Protein AF-A0A7C6AZ58-F1 (afdb_monomer)

Solvent-accessible surface area (backbone atoms only — not comparable to full-atom values): 3441 Å² total; per-residu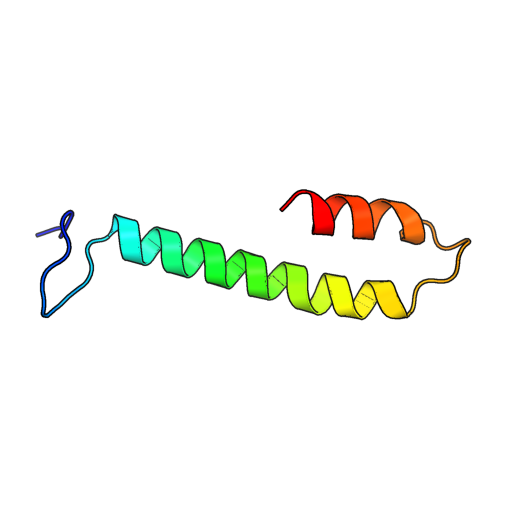e (Å²): 131,90,49,72,64,70,51,98,90,44,77,7,51,65,59,53,52,52,51,52,52,51,51,51,49,50,66,50,46,52,59,51,56,59,56,56,77,76,51,50,91,83,41,86,54,51,62,55,51,58,51,58,61,70,74,107

Structure (mmCIF, N/CA/C/O backbone):
data_AF-A0A7C6AZ58-F1
#
_entry.id   AF-A0A7C6AZ58-F1
#
loop_
_atom_site.group_PDB
_atom_site.id
_atom_site.type_symbol
_atom_site.label_atom_id
_atom_site.label_alt_id
_atom_site.label_comp_id
_atom_site.label_asym_id
_atom_site.label_entity_id
_atom_site.label_seq_id
_atom_site.pdbx_PDB_ins_code
_atom_site.Cartn_x
_atom_site.Cartn_y
_atom_site.Cartn_z
_atom_site.occupancy
_atom_site.B_iso_or_equiv
_atom_site.auth_seq_id
_atom_site.auth_comp_id
_atom_site.auth_asym_id
_atom_site.auth_atom_id
_atom_site.pdbx_PDB_model_num
ATOM 1 N N . MET A 1 1 ? -22.653 8.417 20.637 1.00 61.66 1 MET A N 1
ATOM 2 C CA . MET A 1 1 ? -21.473 8.363 21.531 1.00 61.66 1 MET A CA 1
ATOM 3 C C . MET A 1 1 ? -20.351 7.651 20.786 1.00 61.66 1 MET A C 1
ATOM 5 O O . MET A 1 1 ? -20.565 6.529 20.344 1.00 61.66 1 MET A O 1
ATOM 9 N N . ILE A 1 2 ? -19.211 8.308 20.569 1.00 74.00 2 ILE A N 1
ATOM 10 C CA . ILE A 1 2 ? -18.068 7.723 19.850 1.00 74.00 2 ILE A CA 1
ATOM 11 C C . ILE A 1 2 ? -17.457 6.589 20.692 1.00 74.00 2 ILE A C 1
ATOM 13 O O . ILE A 1 2 ? -17.176 6.772 21.875 1.00 74.00 2 ILE A O 1
ATOM 17 N N . ALA A 1 3 ? -17.272 5.405 20.102 1.00 82.81 3 ALA A N 1
ATOM 18 C CA . ALA A 1 3 ? -16.660 4.265 20.780 1.00 82.81 3 ALA A CA 1
ATOM 19 C C . ALA A 1 3 ? -15.138 4.285 20.584 1.00 82.81 3 ALA A C 1
ATOM 21 O O . ALA A 1 3 ? -14.663 4.068 19.477 1.00 82.81 3 ALA A O 1
ATOM 22 N N . ILE A 1 4 ? -14.371 4.523 21.650 1.00 89.19 4 ILE A N 1
ATOM 23 C CA . ILE A 1 4 ? -12.897 4.526 21.587 1.00 89.19 4 ILE A CA 1
ATOM 24 C C . ILE A 1 4 ? -12.310 3.139 21.884 1.00 89.19 4 ILE A C 1
ATOM 26 O O . ILE A 1 4 ? -11.360 2.719 21.231 1.00 89.19 4 ILE A O 1
ATOM 30 N N . LYS A 1 5 ? -12.895 2.400 22.837 1.00 90.00 5 LYS A N 1
ATOM 31 C CA . LYS A 1 5 ? -12.440 1.061 23.244 1.00 90.00 5 LYS A CA 1
ATOM 32 C C . LYS A 1 5 ? -13.263 -0.038 22.566 1.00 90.00 5 LYS A C 1
ATOM 34 O O . LYS A 1 5 ? -14.480 0.103 22.429 1.00 90.00 5 LYS A O 1
ATOM 39 N N . ASN A 1 6 ? -12.600 -1.138 22.211 1.00 90.94 6 ASN A N 1
ATOM 40 C CA . ASN A 1 6 ? -13.242 -2.354 21.710 1.00 90.94 6 ASN A CA 1
ATOM 41 C C . ASN A 1 6 ? -14.167 -2.977 22.767 1.00 90.94 6 ASN A C 1
ATOM 43 O O . ASN A 1 6 ? -13.894 -2.914 23.970 1.00 90.94 6 ASN A O 1
ATOM 47 N N . ARG A 1 7 ? -15.251 -3.592 22.299 1.00 90.50 7 ARG A N 1
ATOM 48 C CA . ARG A 1 7 ? -16.201 -4.386 23.082 1.00 90.50 7 ARG A CA 1
ATOM 49 C C . ARG A 1 7 ? -16.470 -5.708 22.355 1.00 90.50 7 ARG A C 1
ATOM 51 O O . ARG A 1 7 ? -16.233 -5.761 21.149 1.00 90.50 7 ARG A O 1
ATOM 58 N N . PRO A 1 8 ? -16.977 -6.744 23.041 1.00 91.38 8 PRO A N 1
ATOM 59 C CA . PRO A 1 8 ? -17.278 -8.025 22.401 1.00 91.38 8 PRO A CA 1
ATOM 60 C C . PRO A 1 8 ? -18.220 -7.891 21.199 1.00 91.38 8 PRO A C 1
ATOM 62 O O . PRO A 1 8 ? -18.089 -8.627 20.230 1.00 91.38 8 PRO A O 1
ATOM 65 N N . GLU A 1 9 ? -19.130 -6.915 21.230 1.00 92.25 9 GLU A N 1
ATOM 66 C CA . GLU A 1 9 ? -20.144 -6.725 20.191 1.00 92.25 9 GLU A CA 1
ATOM 67 C C . GLU A 1 9 ? -19.713 -5.736 19.095 1.00 92.25 9 GLU A C 1
ATOM 69 O O . GLU A 1 9 ? -20.366 -5.658 18.056 1.00 92.25 9 GLU A O 1
ATOM 74 N N . ARG A 1 10 ? -18.663 -4.924 19.319 1.00 90.50 10 ARG A N 1
ATOM 75 C CA . ARG A 1 10 ? -18.231 -3.889 18.360 1.00 90.50 10 ARG A CA 1
ATOM 76 C C . ARG A 1 10 ? -16.793 -3.405 18.549 1.00 90.50 10 ARG A C 1
ATOM 78 O O . ARG A 1 10 ? -16.316 -3.219 19.671 1.00 90.50 10 ARG A O 1
ATOM 85 N N . TYR A 1 11 ? -16.152 -3.046 17.440 1.00 93.75 11 TYR A N 1
ATOM 86 C CA . TYR A 1 11 ? -14.845 -2.390 17.443 1.00 93.75 11 TYR A CA 1
ATOM 87 C C . TYR A 1 11 ? -14.942 -0.889 17.744 1.00 93.75 11 TYR A C 1
ATOM 89 O O . TYR A 1 11 ? -15.915 -0.216 17.396 1.00 93.75 11 TYR A O 1
ATOM 97 N N . GLY A 1 12 ? -13.918 -0.365 18.417 1.00 95.25 12 GLY A N 1
ATOM 98 C CA . GLY A 1 12 ? -13.727 1.070 18.591 1.00 95.25 12 GLY A CA 1
ATOM 99 C C . GLY A 1 12 ? -13.238 1.728 17.300 1.00 95.25 12 GLY A C 1
ATOM 100 O O . GLY A 1 12 ? -12.627 1.081 16.450 1.00 95.25 12 GLY A O 1
ATOM 101 N N . ILE A 1 13 ? -13.462 3.036 17.176 1.00 95.62 13 ILE A N 1
ATOM 102 C CA . ILE A 1 13 ? -13.064 3.839 16.013 1.00 95.62 13 ILE A CA 1
ATOM 103 C C . ILE A 1 13 ? -11.580 3.658 15.644 1.00 95.62 13 ILE A C 1
ATOM 105 O O . ILE A 1 13 ? -11.322 3.467 14.460 1.00 95.62 13 ILE A O 1
ATOM 109 N N . PRO A 1 14 ? -10.604 3.639 16.579 1.00 95.75 14 PRO A N 1
ATOM 110 C CA . PRO A 1 14 ? -9.200 3.446 16.206 1.00 95.75 14 PRO A CA 1
ATOM 111 C C . PRO A 1 14 ? -8.942 2.131 15.458 1.00 95.75 14 PRO A C 1
ATOM 113 O O . PRO A 1 14 ? -8.199 2.117 14.482 1.00 95.75 14 PRO A O 1
ATOM 116 N N . ALA A 1 15 ? -9.593 1.039 15.873 1.00 95.56 15 ALA A N 1
ATOM 117 C CA . ALA A 1 15 ? -9.461 -0.261 15.218 1.00 95.56 15 ALA A CA 1
ATOM 118 C C . ALA A 1 15 ? -10.112 -0.263 13.827 1.00 95.56 15 ALA A C 1
ATOM 120 O O . ALA A 1 15 ? -9.548 -0.813 12.885 1.00 95.56 15 ALA A O 1
ATOM 121 N N . VAL A 1 16 ? -11.266 0.396 13.684 1.00 95.94 16 VAL A N 1
ATOM 122 C CA . VAL A 1 16 ? -11.946 0.551 12.389 1.00 95.94 16 VAL A CA 1
ATOM 123 C C . VAL A 1 16 ? -11.107 1.393 11.425 1.00 95.94 16 VAL A C 1
ATOM 125 O O . VAL A 1 16 ? -10.943 1.008 10.273 1.00 95.94 16 VAL A O 1
ATOM 128 N N . ILE A 1 17 ? -10.530 2.506 11.891 1.00 97.81 17 ILE A N 1
ATOM 129 C CA . ILE A 1 17 ? -9.635 3.344 11.080 1.00 97.81 17 ILE A CA 1
ATOM 130 C C . ILE A 1 17 ? -8.421 2.532 10.631 1.00 97.81 17 ILE A C 1
ATOM 132 O O . ILE A 1 17 ? -8.124 2.499 9.441 1.00 97.81 17 ILE A O 1
ATOM 136 N N . LEU A 1 18 ? -7.752 1.838 11.558 1.00 97.38 18 LEU A N 1
ATOM 137 C CA . LEU A 1 18 ? -6.600 1.002 11.228 1.00 97.38 18 LEU A CA 1
ATOM 138 C C . LEU A 1 18 ? -6.957 -0.073 10.192 1.00 97.38 18 LEU A C 1
ATOM 140 O O . LEU A 1 18 ? -6.205 -0.275 9.243 1.00 97.38 18 LEU A O 1
ATOM 144 N N . HIS A 1 19 ? -8.111 -0.728 10.337 1.00 97.12 19 HIS A N 1
ATOM 145 C CA . HIS A 1 19 ? -8.579 -1.730 9.384 1.00 97.12 19 HIS A CA 1
ATOM 146 C C . HIS A 1 19 ? -8.717 -1.156 7.970 1.00 97.12 19 HIS A C 1
ATOM 148 O O . HIS A 1 19 ? -8.189 -1.734 7.022 1.00 97.12 19 HIS A O 1
ATOM 154 N N . TRP A 1 20 ? -9.375 -0.003 7.828 1.00 98.25 20 TRP A N 1
ATOM 155 C CA . TRP A 1 20 ? -9.556 0.621 6.518 1.00 98.25 20 TRP A CA 1
ATOM 156 C C . TRP A 1 20 ? -8.252 1.169 5.931 1.00 98.25 20 TRP A C 1
ATOM 158 O O . TRP A 1 20 ? -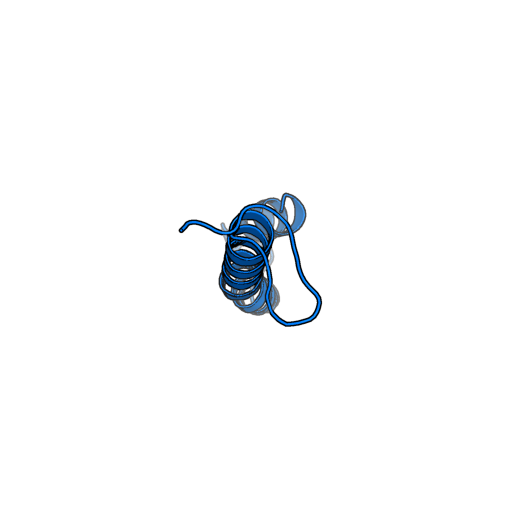8.063 1.076 4.722 1.00 98.25 20 TRP A O 1
ATOM 168 N N . LEU A 1 21 ? -7.320 1.658 6.756 1.00 98.38 21 LEU A N 1
ATOM 169 C CA . LEU A 1 21 ? -5.980 2.041 6.292 1.00 98.38 21 LEU A CA 1
ATOM 170 C C . LEU A 1 21 ? -5.220 0.841 5.714 1.00 98.38 21 LEU A C 1
ATOM 172 O O . LEU A 1 21 ? -4.653 0.940 4.627 1.00 98.38 21 LEU A O 1
ATOM 176 N N . ILE A 1 22 ? -5.254 -0.305 6.400 1.00 98.19 22 ILE A N 1
ATOM 177 C CA . ILE A 1 22 ? -4.647 -1.545 5.899 1.00 98.19 22 ILE A CA 1
ATOM 178 C C . ILE A 1 22 ? -5.349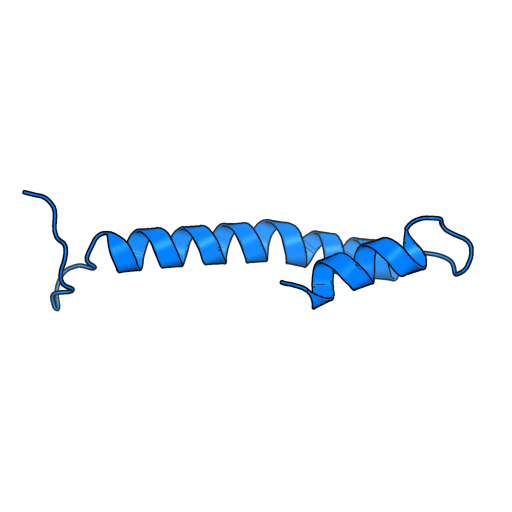 -1.999 4.616 1.00 98.19 22 ILE A C 1
ATOM 180 O O . ILE A 1 22 ? -4.679 -2.350 3.649 1.00 98.19 22 ILE A O 1
ATOM 184 N N . ALA A 1 23 ? -6.683 -1.951 4.571 1.00 98.38 23 ALA A N 1
ATOM 185 C CA . ALA A 1 23 ? -7.441 -2.312 3.377 1.00 98.38 23 ALA A CA 1
ATOM 186 C C . ALA A 1 23 ? -7.047 -1.445 2.166 1.00 98.38 23 ALA A C 1
ATOM 188 O O . ALA A 1 23 ? -6.867 -1.975 1.071 1.00 98.38 23 ALA A O 1
ATOM 189 N N . MET A 1 24 ? -6.845 -0.138 2.363 1.00 98.31 24 MET A N 1
ATOM 190 C CA . MET A 1 24 ? -6.353 0.768 1.319 1.00 98.31 24 MET A CA 1
ATOM 191 C C . MET A 1 24 ? -4.923 0.434 0.880 1.00 98.31 24 MET A C 1
ATOM 193 O O . MET A 1 24 ? -4.660 0.398 -0.320 1.00 98.31 24 MET A O 1
ATOM 197 N N . LEU A 1 25 ? -4.012 0.159 1.822 1.00 97.38 25 LEU A N 1
ATOM 198 C CA . LEU A 1 25 ? -2.642 -0.252 1.496 1.00 97.38 25 LEU A CA 1
ATOM 199 C C . LEU A 1 25 ? -2.636 -1.526 0.652 1.00 97.38 25 LEU A C 1
ATOM 201 O O . LEU A 1 25 ? -2.003 -1.553 -0.398 1.00 97.38 25 LEU A O 1
ATOM 205 N N . VAL A 1 26 ? -3.397 -2.550 1.046 1.00 97.75 26 VAL A N 1
ATOM 206 C CA . VAL A 1 26 ? -3.515 -3.799 0.279 1.00 97.75 26 VAL A CA 1
ATOM 207 C C . VAL A 1 26 ? -4.104 -3.540 -1.108 1.00 97.75 26 VAL A C 1
ATOM 209 O O . VAL A 1 26 ? -3.574 -4.045 -2.096 1.00 97.75 26 VAL A O 1
ATOM 212 N N . ALA A 1 27 ? -5.154 -2.720 -1.206 1.00 98.12 27 ALA A N 1
ATOM 213 C CA . ALA A 1 27 ? -5.797 -2.398 -2.479 1.00 98.12 27 ALA A CA 1
ATOM 214 C C . ALA A 1 27 ? -4.864 -1.686 -3.475 1.00 98.12 27 ALA A C 1
ATOM 216 O O . ALA A 1 27 ? -5.056 -1.830 -4.679 1.00 98.12 27 ALA A O 1
ATOM 217 N N . VAL A 1 28 ? -3.857 -0.946 -2.998 1.00 97.25 28 VAL A N 1
ATOM 218 C CA . VAL A 1 28 ? -2.856 -0.272 -3.844 1.00 97.25 28 VAL A CA 1
ATOM 219 C C . VAL A 1 28 ? -1.637 -1.160 -4.096 1.00 97.25 28 VAL A C 1
ATOM 221 O 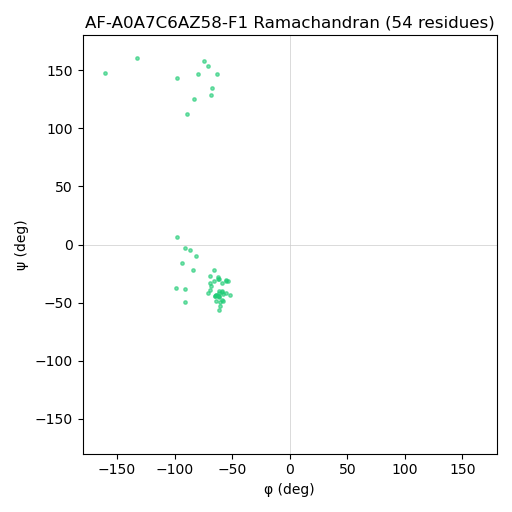O . VAL A 1 28 ? -1.223 -1.324 -5.243 1.00 97.25 28 VAL A O 1
ATOM 224 N N . LEU A 1 29 ? -1.060 -1.745 -3.045 1.00 97.31 29 LEU A N 1
ATOM 225 C CA . LEU A 1 29 ? 0.185 -2.511 -3.135 1.00 97.31 29 LEU A CA 1
ATOM 226 C C . LEU A 1 29 ? 0.005 -3.816 -3.913 1.00 97.31 29 LEU A C 1
ATOM 228 O O . LEU A 1 29 ? 0.892 -4.186 -4.675 1.00 97.31 29 LEU A O 1
ATOM 232 N N . PHE A 1 30 ? -1.148 -4.481 -3.801 1.00 97.44 30 PHE A N 1
ATOM 233 C CA . PHE A 1 30 ? -1.404 -5.733 -4.514 1.00 97.44 30 PHE A CA 1
ATOM 234 C C . PHE A 1 30 ? -1.361 -5.584 -6.050 1.00 97.44 30 PHE A C 1
ATOM 236 O O . PHE A 1 30 ? -0.546 -6.259 -6.687 1.00 97.44 30 PHE A O 1
ATOM 243 N N . PRO A 1 31 ? -2.157 -4.698 -6.688 1.00 98.12 31 PRO A N 1
ATOM 244 C CA . PRO A 1 31 ? -2.055 -4.488 -8.131 1.00 98.12 31 PRO A CA 1
ATOM 245 C C . PRO A 1 31 ? -0.710 -3.876 -8.542 1.00 98.12 31 PRO A C 1
ATOM 247 O O . PRO A 1 31 ? -0.209 -4.204 -9.615 1.00 98.12 31 PRO A O 1
ATOM 250 N N . LEU A 1 32 ? -0.090 -3.045 -7.695 1.00 97.19 32 LEU A N 1
ATOM 251 C CA . LEU A 1 32 ? 1.260 -2.525 -7.928 1.00 97.19 32 LEU A CA 1
ATOM 252 C C . LEU A 1 32 ? 2.297 -3.665 -7.998 1.00 97.19 32 LEU A C 1
ATOM 254 O O . LEU A 1 32 ? 3.164 -3.649 -8.870 1.00 97.19 32 LEU A O 1
ATOM 258 N N . GLY A 1 33 ? 2.178 -4.686 -7.146 1.00 96.62 33 GLY A N 1
ATOM 259 C CA . GLY A 1 33 ? 3.002 -5.893 -7.202 1.00 96.62 33 GLY A CA 1
ATOM 260 C C . GLY A 1 33 ? 2.785 -6.693 -8.488 1.00 96.62 33 GLY A C 1
ATOM 261 O O . GLY A 1 33 ? 3.755 -7.094 -9.127 1.00 96.62 33 GLY A O 1
ATOM 262 N N . LEU A 1 34 ? 1.531 -6.860 -8.927 1.00 97.62 34 LEU A N 1
ATOM 263 C CA . LEU A 1 34 ? 1.223 -7.515 -10.205 1.00 97.62 34 LEU A CA 1
ATOM 264 C C . LEU A 1 34 ? 1.809 -6.747 -11.397 1.00 97.62 34 LEU A C 1
ATOM 266 O O . LEU A 1 34 ? 2.438 -7.352 -12.263 1.00 97.62 34 LEU A O 1
ATOM 270 N N . TYR A 1 35 ? 1.673 -5.420 -11.412 1.00 96.94 35 TYR A N 1
ATOM 271 C CA . TYR A 1 35 ? 2.247 -4.550 -12.440 1.00 96.94 35 TYR A CA 1
ATOM 272 C C . TYR A 1 35 ? 3.767 -4.732 -12.581 1.00 96.94 35 TYR A C 1
ATOM 274 O O . TYR A 1 35 ? 4.275 -4.818 -13.697 1.00 96.94 35 TYR A O 1
ATOM 282 N N . MET A 1 36 ? 4.491 -4.862 -11.464 1.00 97.12 36 MET A N 1
ATOM 283 C CA . MET A 1 36 ? 5.947 -5.043 -11.478 1.00 97.12 36 MET A CA 1
ATOM 284 C C . MET A 1 36 ? 6.418 -6.311 -12.181 1.00 97.12 36 MET A C 1
ATOM 286 O O . MET A 1 36 ? 7.521 -6.321 -12.719 1.00 97.12 36 MET A O 1
ATOM 290 N N . THR A 1 37 ? 5.608 -7.372 -12.180 1.00 96.31 37 THR A N 1
ATOM 291 C CA . THR A 1 37 ? 5.997 -8.657 -12.784 1.00 96.31 37 THR A CA 1
ATOM 292 C C . THR A 1 37 ? 6.179 -8.579 -14.299 1.00 96.31 37 THR A C 1
ATOM 294 O O . THR A 1 37 ? 6.884 -9.408 -14.866 1.00 96.31 37 THR A O 1
ATOM 297 N N . GLY A 1 38 ? 5.571 -7.580 -14.944 1.00 96.25 38 GLY A N 1
ATOM 298 C CA . GLY A 1 38 ? 5.677 -7.349 -16.383 1.00 96.25 38 GLY A CA 1
ATOM 299 C C . GLY A 1 38 ? 6.704 -6.290 -16.777 1.00 96.25 38 GLY A C 1
ATOM 300 O O . GLY A 1 38 ? 6.728 -5.894 -17.939 1.00 96.25 38 GLY A O 1
ATOM 301 N N . LEU A 1 39 ? 7.502 -5.772 -15.837 1.00 96.38 39 LEU A N 1
ATOM 302 C CA . LEU A 1 39 ? 8.479 -4.732 -16.144 1.00 96.38 39 LEU A CA 1
ATOM 303 C C . LEU A 1 39 ? 9.767 -5.330 -16.705 1.00 96.38 39 LEU A C 1
ATOM 305 O O . LEU A 1 39 ? 10.430 -6.132 -16.049 1.00 96.38 39 LEU A O 1
ATOM 309 N N . ASP A 1 40 ? 10.168 -4.854 -17.881 1.00 94.88 40 ASP A N 1
ATOM 310 C CA . ASP A 1 40 ? 11.496 -5.120 -18.426 1.00 94.88 40 ASP A CA 1
ATOM 311 C C . ASP A 1 40 ? 12.578 -4.368 -17.644 1.00 94.88 40 ASP A C 1
ATOM 313 O O . ASP A 1 40 ? 12.347 -3.281 -17.110 1.00 94.88 40 ASP A O 1
ATOM 317 N N . TYR A 1 41 ? 13.802 -4.901 -17.659 1.00 94.56 41 TYR A N 1
ATOM 318 C CA . TYR A 1 41 ? 14.954 -4.347 -16.936 1.00 94.56 41 TYR A CA 1
ATOM 319 C C . TYR A 1 41 ? 15.237 -2.861 -17.231 1.00 94.56 41 TYR A C 1
ATOM 321 O O . TYR A 1 41 ? 15.714 -2.130 -16.364 1.00 94.56 41 TYR A O 1
ATOM 329 N N . TYR A 1 42 ? 14.932 -2.402 -18.448 1.00 95.56 42 TYR A N 1
ATOM 330 C CA . TYR A 1 42 ? 15.149 -1.019 -18.884 1.00 95.56 42 TYR A CA 1
ATOM 331 C C . TYR A 1 42 ? 13.945 -0.098 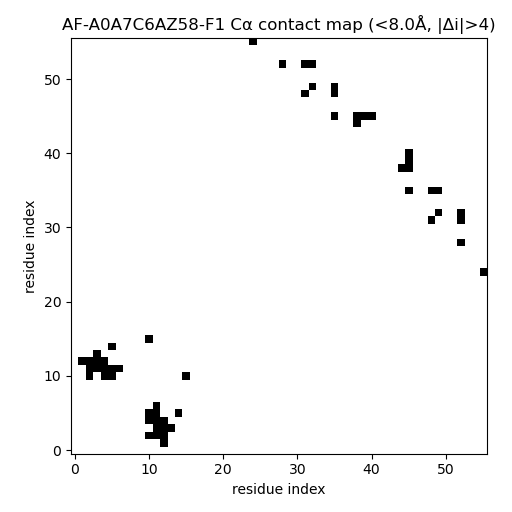-18.649 1.00 95.56 42 TYR A C 1
ATOM 333 O O . TYR A 1 42 ? 14.020 1.097 -18.937 1.00 95.56 42 TYR A O 1
ATOM 341 N N . HIS A 1 43 ? 12.826 -0.62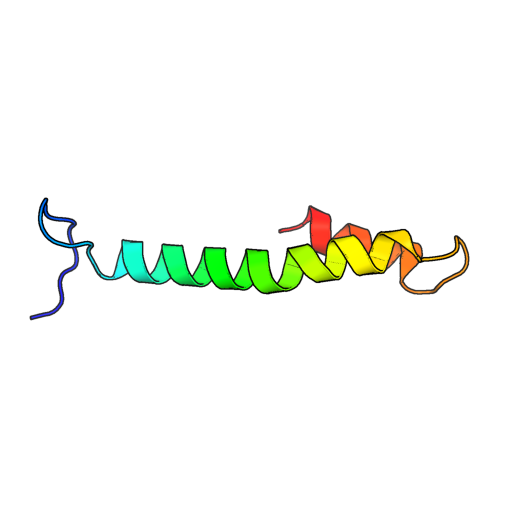3 -18.146 1.00 95.75 43 HIS A N 1
ATOM 342 C CA . HIS A 1 43 ? 11.642 0.183 -17.902 1.00 95.75 43 HIS A CA 1
ATOM 343 C C . HIS A 1 43 ? 11.910 1.181 -16.755 1.00 95.75 43 HIS A C 1
ATOM 345 O O . HIS A 1 43 ? 12.414 0.773 -15.706 1.00 95.75 43 HIS A O 1
ATOM 351 N N . PRO A 1 44 ? 11.529 2.469 -16.873 1.00 94.94 44 PRO A N 1
ATOM 352 C CA . PRO A 1 44 ? 11.823 3.482 -15.848 1.00 94.94 44 PRO A CA 1
ATOM 353 C C . PRO A 1 44 ? 11.328 3.113 -14.441 1.00 94.94 44 PRO A C 1
ATOM 355 O O . PRO A 1 44 ? 11.932 3.471 -13.432 1.00 94.94 44 PRO A O 1
ATOM 358 N N . TRP A 1 45 ? 10.232 2.354 -14.375 1.00 96.12 45 TRP A N 1
ATOM 359 C CA . TRP A 1 45 ? 9.629 1.894 -13.123 1.00 96.12 45 TRP A CA 1
ATOM 360 C C . TRP A 1 45 ? 10.209 0.591 -12.562 1.00 96.12 45 TRP A C 1
ATOM 362 O O . TRP A 1 45 ? 9.833 0.214 -11.454 1.00 96.12 45 TRP A O 1
ATOM 372 N N . TYR A 1 46 ? 11.130 -0.074 -13.270 1.00 95.94 46 TYR A N 1
ATOM 373 C CA . TYR A 1 46 ? 11.687 -1.370 -12.862 1.00 95.94 46 TYR A CA 1
ATOM 374 C C . TYR A 1 46 ? 12.365 -1.311 -11.484 1.00 95.94 46 TYR A C 1
ATOM 376 O O . TYR A 1 46 ? 12.284 -2.258 -10.713 1.00 95.94 46 TYR A O 1
ATOM 384 N N . GLN A 1 47 ? 12.980 -0.175 -11.136 1.00 94.25 47 GLN A N 1
ATOM 385 C CA . GLN A 1 47 ? 13.586 0.049 -9.815 1.00 94.25 47 GLN A CA 1
ATOM 386 C C . GLN A 1 47 ? 12.678 0.843 -8.866 1.00 94.25 47 GLN A C 1
ATOM 388 O O . GLN A 1 47 ? 12.615 0.553 -7.671 1.00 94.25 47 GLN A O 1
ATOM 393 N N . ALA A 1 48 ? 11.946 1.831 -9.389 1.00 94.94 48 ALA A N 1
ATOM 394 C CA . ALA A 1 48 ? 11.140 2.728 -8.566 1.00 94.94 48 ALA A CA 1
ATOM 395 C C . ALA A 1 48 ? 9.909 2.036 -7.963 1.00 94.94 48 ALA A C 1
ATOM 397 O O . ALA A 1 48 ? 9.609 2.241 -6.788 1.00 94.94 48 ALA A O 1
ATOM 398 N N . ALA A 1 49 ? 9.202 1.202 -8.735 1.00 94.12 49 ALA A N 1
ATOM 399 C CA . ALA A 1 49 ? 7.994 0.547 -8.246 1.00 94.12 49 ALA A CA 1
ATOM 400 C C . ALA A 1 49 ? 8.308 -0.419 -7.082 1.00 94.12 49 A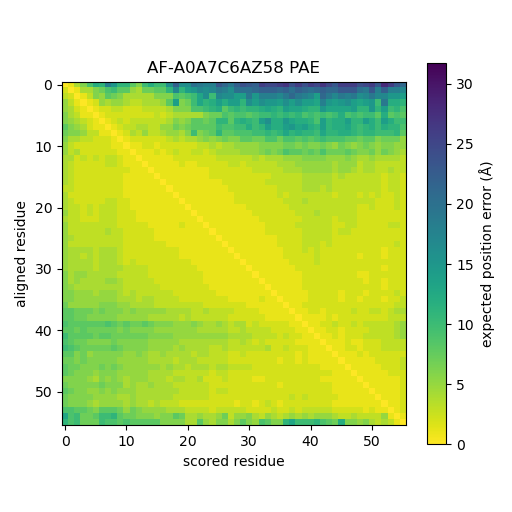LA A C 1
ATOM 402 O O . ALA A 1 49 ? 7.689 -0.265 -6.024 1.00 94.12 49 ALA A O 1
ATOM 403 N N . PRO A 1 50 ? 9.310 -1.327 -7.179 1.00 95.00 50 PRO A N 1
ATOM 404 C CA . PRO A 1 50 ? 9.680 -2.190 -6.056 1.00 95.00 50 PRO A CA 1
ATOM 405 C C . PRO A 1 50 ? 10.188 -1.433 -4.833 1.00 95.00 50 PRO A C 1
ATOM 407 O O . PRO A 1 50 ? 10.023 -1.925 -3.721 1.00 95.00 50 PRO A O 1
ATOM 410 N N . TRP A 1 51 ? 10.817 -0.266 -5.014 1.00 95.19 51 TRP A N 1
ATOM 411 C CA . TRP A 1 51 ? 11.226 0.574 -3.890 1.00 95.19 51 TRP A CA 1
ATOM 412 C C . TRP A 1 51 ? 10.004 0.997 -3.070 1.00 95.19 51 TRP A C 1
ATOM 414 O O . TRP A 1 51 ? 9.933 0.685 -1.885 1.00 95.19 51 TRP A O 1
ATOM 424 N N . TRP A 1 52 ? 8.989 1.569 -3.721 1.00 93.62 52 TRP A N 1
ATOM 425 C CA . TRP A 1 52 ? 7.748 1.960 -3.052 1.00 93.62 52 TRP A CA 1
ATOM 426 C C . TRP A 1 52 ? 7.004 0.774 -2.426 1.00 93.62 52 TRP A C 1
ATOM 428 O O . TRP A 1 52 ? 6.550 0.885 -1.294 1.00 93.62 52 TRP A O 1
ATOM 438 N N . HIS A 1 53 ? 6.915 -0.373 -3.105 1.00 93.19 53 HIS A N 1
ATOM 439 C CA . HIS A 1 53 ? 6.204 -1.541 -2.563 1.00 93.19 53 HIS A CA 1
ATOM 440 C C . HIS A 1 53 ? 6.911 -2.191 -1.368 1.00 93.19 53 HIS A C 1
ATOM 442 O O . HIS A 1 53 ? 6.255 -2.834 -0.560 1.00 93.19 53 HIS A O 1
ATOM 448 N N . LYS A 1 54 ? 8.236 -2.076 -1.240 1.00 91.25 54 LYS A N 1
ATOM 449 C CA . LYS A 1 54 ? 8.963 -2.616 -0.073 1.00 91.25 54 LYS A CA 1
ATOM 450 C C . LYS A 1 54 ? 8.964 -1.663 1.120 1.00 91.25 54 LYS A C 1
ATOM 452 O O . LYS A 1 54 ? 9.240 -2.097 2.233 1.00 91.25 54 LYS A O 1
ATOM 457 N N . SER A 1 55 ? 8.754 -0.372 0.882 1.00 90.75 55 SER A N 1
ATOM 458 C CA 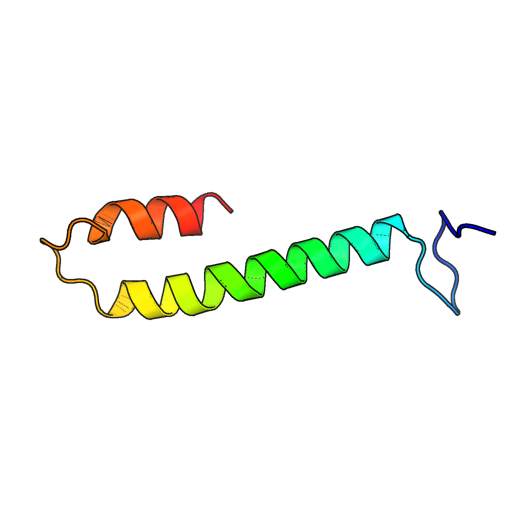. SER A 1 55 ? 8.787 0.657 1.925 1.00 90.75 55 SER A CA 1
ATOM 459 C C . SER A 1 55 ? 7.486 0.775 2.723 1.00 90.75 55 SER A C 1
ATOM 461 O O . SER A 1 55 ? 7.485 1.465 3.742 1.00 90.75 55 SER A O 1
ATOM 463 N N . PHE A 1 56 ? 6.416 0.113 2.285 1.00 85.19 56 PHE A N 1
ATOM 464 C CA . PHE A 1 56 ? 5.116 0.045 2.952 1.00 85.19 56 PHE A CA 1
ATOM 46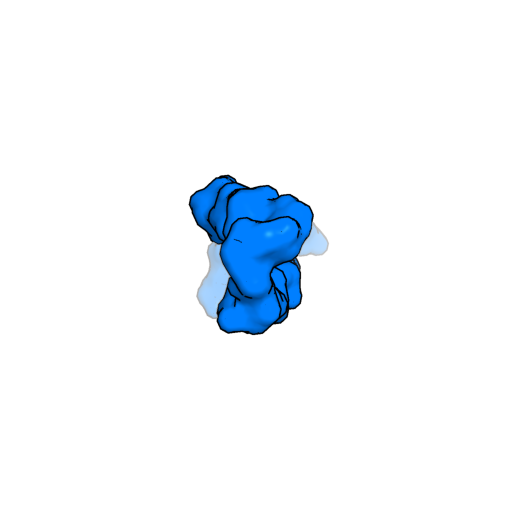5 C C . PHE A 1 56 ? 4.742 -1.410 3.229 1.00 85.19 56 PHE A C 1
ATOM 467 O O . PHE A 1 56 ? 4.107 -1.647 4.280 1.00 85.19 56 PHE A O 1
#

Secondary structure (DSSP, 8-state):
----S-BTTB--HHHHHHHHHHHHHHHHHHHHHHHHTT--TTSTHHHHHHHHHHH-

pLDDT: mean 93.96, std 6.08, range [61.66, 98.38]

Nearest PDB structures (foldseek):
  6rlz-assembly1_A  TM=7.602E-01  e=7.431E+00  Homo sapiens

Foldseek 3Di:
DQAQPDDPVDHHPVVVVVVVVVVVLCVPLVVLVVVQVPDDPPRPCVPVSVVVSVVD

Mean predicted aligned error: 4.22 Å

Sequence (56 aa):
MIAIKNRPERYGIPAVILHWLIAMLVAVLFPLGLYMTGLDYYHPWYQAAPWWHKSF

Radius of gyration: 17.39 Å; Cα contacts (8 Å, |Δi|>4): 28; chains: 1; bounding box: 37×17×42 Å